Protein AF-A0AAE3M8S2-F1 (afdb_monomer_lite)

Foldseek 3Di:
DVVVVVVVVVVVVVVVVPPDPQPFDWFWKWFQWPVRDIFTFIFTQGPPPPPPPEPDPDVDDRPCVCVFAWTFTDGPPDDDTDTHGLNTTQKMWTADPNDIKIWGWDQDQDPDPPVVNRRGITIWIFDDADPNKTKTKHWDWDQDPVSRGTYIDIWIWIQDPVRDTDTDDD

Sequence (170 aa):
MKNILYTTLFVLALFTAGAFDANAKRVSGYIITIENDTLQGYLNIYNSALRMWTISFTPRMFNAEMAFVEAPFKEEKRGFYKNYTPDQLKEYGFVYKGVPYKFKSFIVKSKTFILNERKKRHFLLLVNKENGREIYKHQKHRYDDVYNQLIPYYEFYVVDKDGELVKVEY

Radius of gyration: 20.52 Å; chains: 1; bounding box: 62×37×53 Å

Organism: NCBI:txid2992112

pLDDT: mean 80.1, std 16.91, range [31.03, 97.25]

Structure (mmCIF, N/CA/C/O backbone):
data_AF-A0AAE3M8S2-F1
#
_entry.id   AF-A0AAE3M8S2-F1
#
loop_
_atom_site.group_PDB
_atom_site.id
_atom_site.type_symbol
_atom_site.label_atom_id
_atom_site.label_alt_id
_atom_site.label_comp_id
_atom_site.label_asym_id
_atom_site.label_entity_id
_atom_site.label_seq_id
_atom_site.pdbx_PDB_ins_code
_atom_site.Cartn_x
_atom_site.Cartn_y
_atom_site.Cartn_z
_atom_site.occupancy
_atom_site.B_iso_or_equiv
_atom_site.auth_seq_id
_atom_site.auth_comp_id
_atom_site.auth_asym_id
_atom_site.auth_atom_id
_atom_site.pdbx_PDB_model_num
ATOM 1 N N . MET A 1 1 ? 45.504 -16.928 31.447 1.00 60.28 1 MET A N 1
ATOM 2 C CA . MET A 1 1 ? 44.213 -17.544 31.053 1.00 60.28 1 MET A CA 1
ATOM 3 C C . MET A 1 1 ? 42.985 -16.703 31.395 1.00 60.28 1 MET A C 1
ATOM 5 O O . MET A 1 1 ? 42.172 -16.520 30.503 1.00 60.28 1 MET A O 1
ATOM 9 N N . LYS A 1 2 ? 42.840 -16.146 32.611 1.00 61.31 2 LYS A N 1
ATOM 10 C CA . LYS A 1 2 ? 41.654 -15.342 32.986 1.00 61.31 2 LYS A CA 1
ATOM 11 C C . LYS A 1 2 ? 41.378 -14.142 32.055 1.00 61.31 2 LYS A C 1
ATOM 13 O O . LYS A 1 2 ? 40.240 -13.954 31.658 1.00 61.31 2 LYS A O 1
ATOM 18 N N . ASN A 1 3 ? 42.406 -13.407 31.620 1.00 67.56 3 ASN A N 1
ATOM 19 C CA . ASN A 1 3 ? 42.225 -12.217 30.769 1.00 67.56 3 ASN A CA 1
ATOM 20 C C . ASN A 1 3 ? 41.665 -12.526 29.371 1.00 67.56 3 ASN A C 1
ATOM 22 O O . ASN A 1 3 ? 40.835 -11.773 28.883 1.00 67.56 3 ASN A O 1
ATOM 26 N N . ILE A 1 4 ? 42.049 -13.655 28.762 1.00 72.19 4 ILE A N 1
ATOM 27 C CA . ILE A 1 4 ? 41.566 -14.048 27.426 1.00 72.19 4 ILE A CA 1
ATOM 28 C C . ILE A 1 4 ? 40.066 -14.355 27.469 1.00 72.19 4 ILE A C 1
ATOM 30 O O . ILE A 1 4 ? 39.344 -13.950 26.562 1.00 72.19 4 ILE A O 1
ATOM 34 N N . LEU A 1 5 ? 39.599 -15.000 28.547 1.00 74.00 5 LEU A N 1
ATOM 35 C CA . LEU A 1 5 ? 38.191 -15.341 28.761 1.00 74.00 5 LEU A CA 1
ATOM 36 C C . LEU A 1 5 ? 37.310 -14.085 28.870 1.00 74.00 5 LEU A C 1
ATOM 38 O O . LEU A 1 5 ? 36.251 -14.030 28.252 1.00 74.00 5 LEU A O 1
ATOM 42 N N . TYR A 1 6 ? 37.764 -13.054 29.594 1.00 75.38 6 TYR A N 1
ATOM 43 C CA . TYR A 1 6 ? 37.039 -11.780 29.685 1.00 75.38 6 TYR A CA 1
ATOM 44 C C . TYR A 1 6 ? 36.983 -11.053 28.342 1.00 75.38 6 TYR A C 1
ATOM 46 O O . TYR A 1 6 ? 35.937 -10.517 27.987 1.00 75.38 6 TYR A O 1
ATOM 54 N N . THR A 1 7 ? 38.068 -11.078 27.563 1.00 72.06 7 THR A N 1
ATOM 55 C CA . THR A 1 7 ? 38.085 -10.473 26.227 1.00 72.06 7 THR A CA 1
ATOM 56 C C . THR A 1 7 ? 37.154 -11.208 25.261 1.00 72.06 7 THR A C 1
ATOM 58 O O . THR A 1 7 ? 36.421 -10.557 24.523 1.00 72.06 7 THR A O 1
ATOM 61 N N . THR A 1 8 ? 37.110 -12.546 25.290 1.00 72.00 8 THR A N 1
ATOM 62 C CA . THR A 1 8 ? 36.186 -13.314 24.429 1.00 72.00 8 THR A CA 1
ATOM 63 C C . THR A 1 8 ? 34.727 -13.087 24.817 1.00 72.00 8 THR A C 1
ATOM 65 O O . THR A 1 8 ? 33.902 -12.864 23.935 1.00 72.00 8 THR A O 1
ATOM 68 N N . LEU A 1 9 ? 34.407 -13.066 26.116 1.00 70.31 9 LEU A N 1
ATOM 69 C CA . LEU A 1 9 ? 33.062 -12.738 26.609 1.00 70.31 9 LEU A CA 1
ATOM 70 C C . LEU A 1 9 ? 32.636 -11.312 26.244 1.00 70.31 9 LEU A C 1
ATOM 72 O O . LEU A 1 9 ? 31.489 -11.099 25.862 1.00 70.31 9 LEU A O 1
ATOM 76 N N . PHE A 1 10 ? 33.554 -10.348 26.312 1.00 72.19 10 PHE A N 1
ATOM 77 C CA . PHE A 1 10 ? 33.280 -8.958 25.951 1.00 72.19 10 PHE A CA 1
ATOM 78 C C . PHE A 1 10 ? 33.018 -8.788 24.446 1.00 72.19 10 PHE A C 1
ATOM 80 O O . PHE A 1 10 ? 32.069 -8.110 24.060 1.00 72.19 10 PHE A O 1
ATOM 87 N N . VAL A 1 11 ? 33.796 -9.461 23.588 1.00 68.31 11 VAL A N 1
ATOM 88 C CA . VAL A 1 11 ? 33.567 -9.466 22.131 1.00 68.31 11 VAL A CA 1
ATOM 89 C C . VAL A 1 11 ? 32.241 -10.151 21.783 1.00 68.31 11 VAL A C 1
ATOM 91 O O . VAL A 1 11 ? 31.487 -9.629 20.965 1.00 68.31 11 VAL A O 1
ATOM 94 N N . LEU A 1 12 ? 31.901 -11.265 22.440 1.00 65.06 12 LEU A N 1
ATOM 95 C CA . LEU A 1 12 ? 30.628 -11.962 22.223 1.00 65.06 12 LEU A CA 1
ATOM 96 C C . LEU A 1 12 ? 29.422 -11.107 22.661 1.00 65.06 12 LEU A C 1
ATOM 98 O O . LEU A 1 12 ? 28.430 -11.038 21.939 1.00 65.06 12 LEU A O 1
ATOM 102 N N . ALA A 1 13 ? 29.533 -10.403 23.793 1.00 65.00 13 ALA A N 1
ATOM 103 C CA . ALA A 1 13 ? 28.496 -9.501 24.296 1.00 65.00 13 ALA A CA 1
ATOM 104 C C . ALA A 1 13 ? 28.252 -8.303 23.360 1.00 65.00 13 ALA A C 1
ATOM 106 O O . ALA A 1 13 ? 27.103 -7.913 23.148 1.00 65.00 13 ALA A O 1
ATOM 107 N N . LEU A 1 14 ? 29.309 -7.757 22.747 1.00 58.03 14 LEU A N 1
ATOM 108 C CA . LEU A 1 14 ? 29.194 -6.709 21.726 1.00 58.03 14 LEU A CA 1
ATOM 109 C C . LEU A 1 14 ? 28.539 -7.226 20.436 1.00 58.03 14 LEU A C 1
ATOM 111 O O . LEU A 1 14 ? 27.722 -6.519 19.848 1.00 58.03 14 LEU A O 1
ATOM 115 N N . PHE A 1 15 ? 28.820 -8.471 20.035 1.00 57.28 15 PHE A N 1
ATOM 116 C CA . PHE A 1 15 ? 28.153 -9.109 18.894 1.00 57.28 15 PHE A CA 1
ATOM 117 C C . PHE A 1 15 ? 26.660 -9.369 19.148 1.00 57.28 15 PHE A C 1
ATOM 119 O O . PHE A 1 15 ? 25.856 -9.217 18.231 1.00 57.28 15 PHE A O 1
ATOM 126 N N . THR A 1 16 ? 26.259 -9.700 20.381 1.00 56.69 16 THR A N 1
ATOM 127 C CA . THR A 1 16 ? 24.838 -9.878 20.731 1.00 56.69 16 THR A CA 1
ATOM 128 C C . THR A 1 16 ? 24.103 -8.562 20.983 1.00 56.69 16 THR A C 1
ATOM 130 O O . THR A 1 16 ? 22.920 -8.468 20.681 1.00 56.69 16 THR A O 1
ATOM 133 N N . ALA A 1 17 ? 24.777 -7.528 21.497 1.00 53.38 17 ALA A N 1
ATOM 134 C CA . ALA A 1 17 ? 24.168 -6.214 21.729 1.00 53.38 17 ALA A CA 1
ATOM 135 C C . ALA A 1 17 ? 23.971 -5.412 20.429 1.00 53.38 17 ALA A C 1
ATOM 137 O O . ALA A 1 17 ? 23.108 -4.542 20.365 1.00 53.38 17 ALA A O 1
ATOM 138 N N . GLY A 1 18 ? 24.741 -5.726 19.381 1.00 50.78 18 GLY A N 1
ATOM 139 C CA . GLY A 1 18 ? 24.534 -5.218 18.023 1.00 50.78 18 GLY A CA 1
ATOM 140 C C . GLY A 1 18 ? 23.456 -5.960 17.227 1.00 50.78 18 GLY A C 1
ATOM 141 O O . GLY A 1 18 ? 23.260 -5.647 16.051 1.00 50.78 18 GLY A O 1
ATOM 142 N N . ALA A 1 19 ? 22.765 -6.939 17.826 1.00 51.56 19 ALA A N 1
ATOM 143 C CA . ALA A 1 19 ? 21.675 -7.658 17.182 1.00 51.56 19 ALA A CA 1
ATOM 144 C C . ALA A 1 19 ? 20.466 -6.731 16.981 1.00 51.56 19 ALA A C 1
ATOM 146 O O . ALA A 1 19 ? 19.555 -6.668 17.794 1.00 51.56 19 ALA A O 1
ATOM 147 N N . PHE A 1 20 ? 20.487 -6.015 15.858 1.00 47.66 20 PHE A N 1
ATOM 148 C CA . PHE A 1 20 ? 19.339 -5.786 14.991 1.00 47.66 20 PHE A CA 1
ATOM 149 C C . PHE A 1 20 ? 18.017 -5.500 15.705 1.00 47.66 20 PHE A C 1
ATOM 151 O O . PHE A 1 20 ? 17.098 -6.318 15.713 1.00 47.66 20 PHE A O 1
ATOM 158 N N . ASP A 1 21 ? 17.890 -4.274 16.197 1.00 45.03 21 ASP A N 1
ATOM 159 C CA . ASP A 1 21 ? 16.598 -3.679 16.502 1.00 45.03 21 ASP A CA 1
ATOM 160 C C . ASP A 1 21 ? 15.788 -3.544 15.196 1.00 45.03 21 ASP A C 1
ATOM 162 O O . ASP A 1 21 ? 15.755 -2.502 14.533 1.00 45.03 21 ASP A O 1
ATOM 166 N N . ALA A 1 22 ? 15.116 -4.627 14.799 1.00 54.50 22 ALA A N 1
ATOM 167 C CA . ALA A 1 22 ? 14.045 -4.635 13.810 1.00 54.50 22 ALA A CA 1
ATOM 168 C C . ALA A 1 22 ? 12.812 -3.942 14.412 1.00 54.50 22 ALA A C 1
ATOM 170 O O . ALA A 1 22 ? 11.748 -4.535 14.586 1.00 54.50 22 ALA A O 1
ATOM 171 N N . ASN A 1 23 ? 12.970 -2.673 14.783 1.00 59.84 23 ASN A N 1
ATOM 172 C CA . ASN A 1 23 ? 11.944 -1.913 15.467 1.00 59.84 23 ASN A CA 1
ATOM 173 C C . ASN A 1 23 ? 10.847 -1.543 14.466 1.00 59.84 23 ASN A C 1
ATOM 175 O O . ASN A 1 23 ? 10.962 -0.598 13.679 1.00 59.84 23 ASN A O 1
ATOM 179 N N . ALA A 1 24 ? 9.767 -2.323 14.490 1.00 67.81 24 ALA A N 1
ATOM 180 C CA . ALA A 1 24 ? 8.508 -1.940 13.879 1.00 67.81 24 ALA A CA 1
ATOM 181 C C . ALA A 1 24 ? 7.971 -0.702 14.611 1.00 67.81 24 ALA A C 1
ATOM 183 O O . ALA A 1 24 ? 7.683 -0.740 15.808 1.00 67.81 24 ALA A O 1
ATOM 184 N N . LYS A 1 25 ? 7.840 0.416 13.899 1.00 80.06 25 LYS A N 1
ATOM 185 C CA . LYS A 1 25 ? 7.256 1.640 14.436 1.00 80.06 25 LYS A CA 1
ATOM 186 C C . LYS A 1 25 ? 5.742 1.585 14.283 1.00 80.06 25 LYS A C 1
ATOM 188 O O . LYS A 1 25 ? 5.238 1.454 13.171 1.00 80.06 25 LYS A O 1
ATOM 193 N N . ARG A 1 26 ? 5.020 1.748 15.391 1.00 85.75 26 ARG A N 1
ATOM 194 C CA . ARG A 1 26 ? 3.564 1.926 15.367 1.00 85.75 26 ARG A CA 1
ATOM 195 C C . ARG A 1 26 ? 3.225 3.328 14.881 1.00 85.75 26 ARG A C 1
ATOM 197 O O . ARG A 1 26 ? 3.775 4.306 15.390 1.00 85.75 26 ARG A O 1
ATOM 204 N N . VAL A 1 27 ? 2.319 3.422 13.918 1.00 89.25 27 VAL A N 1
ATOM 205 C CA . VAL A 1 27 ? 1.756 4.690 13.445 1.00 89.25 27 VAL A CA 1
ATOM 206 C C . VAL A 1 27 ? 0.243 4.632 13.485 1.00 89.25 27 VAL A C 1
ATOM 208 O O . VAL A 1 27 ? -0.340 3.605 13.147 1.00 89.25 27 VAL A O 1
ATOM 211 N N . SER A 1 28 ? -0.392 5.726 13.894 1.00 93.44 28 SER A 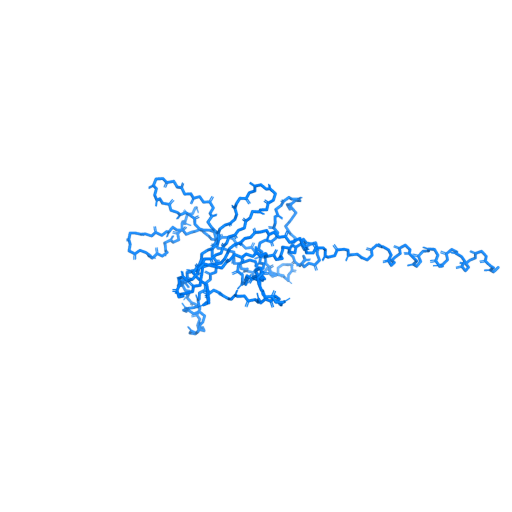N 1
ATOM 212 C CA . SER A 1 28 ? -1.843 5.850 13.791 1.00 93.44 28 SER A CA 1
ATOM 213 C C . SER A 1 28 ? -2.259 5.871 12.324 1.00 93.44 28 SER A C 1
ATOM 215 O O . SER A 1 28 ? -1.602 6.497 11.483 1.00 93.44 28 SER A O 1
ATOM 217 N N . GLY A 1 29 ? -3.357 5.192 12.026 1.00 94.50 29 GLY A N 1
ATOM 218 C CA . GLY A 1 29 ? -3.898 5.119 10.685 1.00 94.50 29 GLY A CA 1
ATOM 219 C C . GLY A 1 29 ? -5.327 4.609 10.662 1.00 94.50 29 GLY A C 1
ATOM 220 O O . GLY A 1 29 ? -5.945 4.358 11.696 1.00 94.50 29 GLY A O 1
ATOM 221 N N . TYR A 1 30 ? -5.830 4.441 9.449 1.00 96.44 30 TYR A N 1
ATOM 222 C CA . TYR A 1 30 ? -7.177 3.972 9.178 1.00 96.44 30 TYR A CA 1
ATOM 223 C C . TYR A 1 30 ? -7.164 2.940 8.055 1.00 96.44 30 TYR A C 1
ATOM 225 O O . TYR A 1 30 ? -6.275 2.950 7.199 1.00 96.44 30 TYR A O 1
ATOM 233 N N . ILE A 1 31 ? -8.187 2.092 8.035 1.00 96.06 31 ILE A N 1
ATOM 234 C CA . ILE A 1 31 ? -8.538 1.253 6.886 1.00 96.06 31 ILE A CA 1
ATOM 235 C C . ILE A 1 31 ? -10.001 1.497 6.516 1.00 96.06 31 ILE A C 1
ATOM 237 O O . ILE A 1 31 ? -10.836 1.717 7.392 1.00 96.06 31 ILE A O 1
ATOM 241 N N . ILE A 1 32 ? -10.302 1.451 5.223 1.00 97.25 32 ILE A N 1
ATOM 242 C CA . ILE A 1 32 ? -11.658 1.429 4.675 1.00 97.25 32 ILE A CA 1
ATOM 243 C C . ILE A 1 32 ? -11.868 0.040 4.077 1.00 97.25 32 ILE A C 1
ATOM 245 O O . ILE A 1 32 ? -11.179 -0.340 3.124 1.00 97.25 32 ILE A O 1
ATOM 249 N N . THR A 1 33 ? -12.792 -0.735 4.642 1.00 95.69 33 THR A N 1
ATOM 250 C CA . THR A 1 33 ? -13.097 -2.098 4.183 1.00 95.69 33 THR A CA 1
ATOM 251 C C . THR A 1 33 ? -13.821 -2.073 2.838 1.00 95.69 33 THR A C 1
ATOM 253 O O . THR A 1 33 ? -14.334 -1.041 2.393 1.00 95.69 33 THR A O 1
ATOM 256 N N . ILE A 1 34 ? -13.896 -3.222 2.163 1.00 93.44 34 ILE A N 1
ATOM 257 C CA . ILE A 1 34 ? -14.705 -3.347 0.942 1.00 93.44 34 ILE A CA 1
ATOM 258 C C . ILE A 1 34 ? -16.196 -3.049 1.192 1.00 93.44 34 ILE A C 1
ATOM 260 O O . ILE A 1 34 ? -16.873 -2.528 0.303 1.00 93.44 34 ILE A O 1
ATOM 264 N N . GLU A 1 35 ? -16.666 -3.262 2.422 1.00 93.81 35 GLU A N 1
ATOM 265 C CA . GLU A 1 35 ? -18.030 -2.995 2.899 1.00 93.81 35 GLU A CA 1
ATOM 266 C C . GLU A 1 35 ? -18.287 -1.500 3.200 1.00 93.81 35 GLU A C 1
ATOM 268 O O . GLU A 1 35 ? -19.427 -1.106 3.411 1.00 93.81 35 GLU A O 1
ATOM 273 N N . ASN A 1 36 ? -17.266 -0.637 3.059 1.00 91.75 36 ASN A N 1
ATOM 274 C CA . ASN A 1 36 ? -17.252 0.799 3.405 1.00 91.75 36 ASN A CA 1
ATOM 275 C C . ASN A 1 36 ? -17.171 1.119 4.904 1.00 91.75 36 ASN A C 1
ATOM 277 O O . ASN A 1 36 ? -17.354 2.277 5.283 1.00 91.75 36 ASN A O 1
ATOM 281 N N . ASP A 1 37 ? -16.827 0.156 5.753 1.00 93.19 37 ASP A N 1
ATOM 282 C CA . ASP A 1 37 ? -16.542 0.464 7.151 1.00 93.19 37 ASP A CA 1
ATOM 283 C C . ASP A 1 37 ? -15.193 1.157 7.269 1.00 93.19 37 ASP A C 1
ATOM 285 O O . ASP A 1 37 ? -14.207 0.746 6.655 1.00 93.19 37 ASP A O 1
ATOM 289 N N . THR A 1 38 ? -15.138 2.195 8.097 1.00 95.12 38 THR A N 1
ATOM 290 C CA . THR A 1 38 ? -13.881 2.854 8.447 1.00 95.12 38 THR A CA 1
ATOM 291 C C . THR A 1 38 ? -13.446 2.384 9.824 1.00 95.12 38 THR A C 1
ATOM 293 O O . THR A 1 38 ? -14.143 2.608 10.812 1.00 95.12 38 THR A O 1
ATOM 296 N N . LEU A 1 39 ? -12.278 1.752 9.899 1.00 94.44 39 LEU A N 1
ATOM 297 C CA . LEU A 1 39 ? -11.698 1.275 11.149 1.00 94.44 39 LEU A CA 1
ATOM 298 C C . LEU A 1 39 ? -10.485 2.137 11.501 1.00 94.44 39 LEU A C 1
ATOM 300 O O . LEU A 1 39 ? -9.618 2.372 10.659 1.00 94.44 39 LEU A O 1
ATOM 304 N N . GLN A 1 40 ? -10.432 2.598 12.750 1.00 96.44 40 GLN A N 1
ATOM 305 C CA . GLN A 1 40 ? -9.323 3.377 13.305 1.00 96.44 40 GLN A CA 1
ATOM 306 C C . GLN A 1 40 ? -8.407 2.477 14.133 1.00 96.44 40 GLN A C 1
ATOM 308 O O . GLN A 1 40 ? -8.848 1.494 14.745 1.00 96.44 40 GLN A O 1
ATOM 313 N N . GLY A 1 41 ? -7.116 2.793 14.131 1.00 93.62 41 GLY A N 1
ATOM 314 C CA . GLY A 1 41 ? -6.133 1.981 14.824 1.00 93.62 41 GLY A CA 1
ATOM 315 C C . GLY A 1 41 ? -4.706 2.312 14.435 1.00 93.62 41 GLY A C 1
ATOM 316 O O . GLY A 1 41 ? -4.350 3.463 14.174 1.00 93.62 41 GLY A O 1
ATOM 317 N N . TYR A 1 42 ? -3.874 1.277 14.422 1.00 90.25 42 TYR A N 1
ATOM 318 C CA . TYR A 1 42 ? -2.439 1.420 14.246 1.00 90.25 42 TYR A CA 1
ATOM 319 C C . TYR A 1 42 ? -1.893 0.430 13.229 1.00 90.25 42 TYR A C 1
ATOM 321 O O . TYR A 1 42 ? -2.311 -0.728 13.179 1.00 90.25 42 TYR A O 1
ATOM 329 N N . LEU A 1 43 ? -0.898 0.880 12.470 1.00 89.00 43 LEU A N 1
ATOM 330 C CA . LEU A 1 43 ? -0.115 0.049 11.568 1.00 89.00 43 LEU A CA 1
ATOM 331 C C . LEU A 1 43 ? 1.301 -0.106 12.094 1.00 89.00 43 LEU A C 1
ATOM 333 O O . LEU A 1 43 ? 1.875 0.824 12.666 1.00 89.00 43 LEU A O 1
ATOM 337 N N . ASN A 1 44 ? 1.877 -1.277 11.848 1.00 79.06 44 ASN A N 1
ATOM 338 C CA . ASN A 1 44 ? 3.297 -1.499 12.062 1.00 79.06 44 ASN A CA 1
ATOM 339 C C . ASN A 1 44 ? 4.062 -1.171 10.783 1.00 79.06 44 ASN A C 1
ATOM 341 O O . ASN A 1 44 ? 3.937 -1.851 9.769 1.00 79.06 44 ASN A O 1
ATOM 345 N N . ILE A 1 45 ? 4.893 -0.140 10.860 1.00 76.19 45 ILE A N 1
ATOM 346 C CA . ILE A 1 45 ? 5.870 0.194 9.835 1.00 76.19 45 ILE A CA 1
ATOM 347 C C . ILE A 1 45 ? 7.193 -0.444 10.217 1.00 76.19 45 ILE A C 1
ATOM 349 O O . ILE A 1 45 ? 7.846 -0.033 11.175 1.00 76.19 45 ILE A O 1
ATOM 353 N N . TYR A 1 46 ? 7.611 -1.440 9.450 1.00 69.25 46 TYR A N 1
ATOM 354 C CA . TYR A 1 46 ? 8.924 -2.037 9.626 1.00 69.25 46 TYR A CA 1
ATOM 355 C C . TYR A 1 46 ? 9.987 -1.088 9.081 1.00 69.25 46 TYR A C 1
ATOM 357 O O . TYR A 1 46 ? 9.990 -0.742 7.900 1.00 69.25 46 TYR A O 1
ATOM 365 N N . ASN A 1 47 ? 10.914 -0.674 9.943 1.00 58.72 47 ASN A N 1
ATOM 366 C CA . ASN A 1 47 ? 12.129 -0.001 9.512 1.00 58.72 47 ASN A CA 1
ATOM 367 C C . ASN A 1 47 ? 13.088 -1.072 8.976 1.00 58.72 47 ASN A C 1
ATOM 369 O O . ASN A 1 47 ? 14.002 -1.514 9.668 1.00 58.72 47 ASN A O 1
ATOM 373 N N . SER A 1 48 ? 12.794 -1.625 7.798 1.00 52.22 48 SER A N 1
ATOM 374 C CA . SER A 1 48 ? 13.521 -2.792 7.311 1.00 52.22 48 SER A CA 1
ATOM 375 C C . SER A 1 48 ? 14.864 -2.376 6.707 1.00 52.22 48 SER A C 1
ATOM 377 O O . SER A 1 48 ? 15.024 -2.334 5.491 1.00 52.22 48 SER A O 1
ATOM 379 N N . ALA A 1 49 ? 15.866 -2.154 7.554 1.00 43.84 49 ALA A N 1
ATOM 380 C CA . ALA A 1 49 ? 17.240 -2.390 7.123 1.00 43.84 49 ALA A CA 1
ATOM 381 C C . ALA A 1 49 ? 17.487 -3.901 6.864 1.00 43.84 49 ALA A C 1
ATO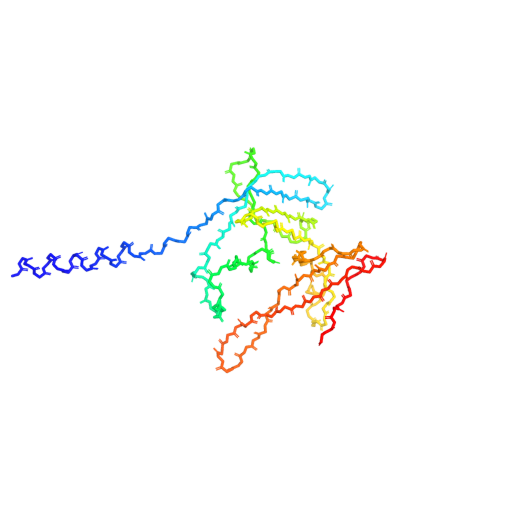M 383 O O . ALA A 1 49 ? 18.400 -4.276 6.141 1.00 43.84 49 ALA A O 1
ATOM 384 N N . LEU A 1 50 ? 16.633 -4.775 7.419 1.00 39.09 50 LEU A N 1
ATOM 385 C CA . LEU A 1 50 ? 16.827 -6.233 7.493 1.00 39.09 50 LEU A CA 1
ATOM 386 C C . LEU A 1 50 ? 16.091 -7.071 6.438 1.00 39.09 50 LEU A C 1
ATOM 388 O O . LEU A 1 50 ? 16.228 -8.289 6.428 1.00 39.09 50 LEU A O 1
ATOM 392 N N . ARG A 1 51 ? 15.326 -6.445 5.535 1.00 41.09 51 ARG A N 1
ATOM 393 C CA . ARG A 1 51 ? 14.770 -7.109 4.336 1.00 41.09 51 ARG A CA 1
ATOM 394 C C . ARG A 1 51 ? 15.394 -6.589 3.035 1.00 41.09 51 ARG A C 1
ATOM 396 O O . ARG A 1 51 ? 14.839 -6.790 1.963 1.00 41.09 51 ARG A O 1
ATOM 403 N N . MET A 1 52 ? 16.553 -5.931 3.118 1.00 39.09 52 MET A N 1
ATOM 404 C CA . MET A 1 52 ? 17.294 -5.471 1.943 1.00 39.09 52 MET A CA 1
ATOM 405 C C . MET A 1 52 ? 18.010 -6.645 1.263 1.00 39.09 52 MET A C 1
ATOM 407 O O . MET A 1 52 ? 19.185 -6.890 1.498 1.00 39.09 52 MET A O 1
ATOM 411 N N . TRP A 1 53 ? 17.291 -7.336 0.382 1.00 37.53 53 TRP A N 1
ATOM 412 C CA . TRP A 1 53 ? 17.879 -7.907 -0.840 1.00 37.53 53 TRP A CA 1
ATOM 413 C C . TRP A 1 53 ? 17.710 -6.951 -2.034 1.00 37.53 53 TRP A C 1
ATOM 415 O O . TRP A 1 53 ? 17.881 -7.326 -3.187 1.00 37.53 53 TRP A O 1
ATOM 425 N N . THR A 1 54 ? 17.357 -5.695 -1.759 1.00 39.34 54 THR A N 1
ATOM 426 C CA . THR A 1 54 ? 17.133 -4.645 -2.748 1.00 39.34 54 THR A CA 1
ATOM 427 C C . THR A 1 54 ? 17.924 -3.412 -2.329 1.00 39.34 54 THR A C 1
ATOM 429 O O . THR A 1 54 ? 17.544 -2.648 -1.443 1.00 39.34 54 THR A O 1
ATOM 432 N N . ILE A 1 55 ? 19.101 -3.257 -2.935 1.00 32.03 55 ILE A N 1
ATOM 433 C CA . ILE A 1 55 ? 20.017 -2.135 -2.722 1.00 32.03 55 ILE A CA 1
ATOM 434 C C . ILE A 1 55 ? 19.377 -0.880 -3.331 1.00 32.03 55 ILE A C 1
ATOM 436 O O . ILE A 1 55 ? 19.611 -0.539 -4.484 1.00 32.03 55 ILE A O 1
ATOM 440 N N . SER A 1 56 ? 18.545 -0.185 -2.560 1.00 35.22 56 SER A N 1
ATOM 441 C CA . SER A 1 56 ? 18.160 1.195 -2.854 1.00 35.22 56 SER A CA 1
ATOM 442 C C . SER A 1 56 ? 18.630 2.072 -1.703 1.00 35.22 56 SER A C 1
ATOM 444 O O . SER A 1 56 ? 17.952 2.230 -0.687 1.00 35.22 56 SER A O 1
ATOM 446 N N . PHE A 1 57 ? 19.832 2.632 -1.858 1.00 31.03 57 PHE A N 1
ATOM 447 C CA . PHE A 1 57 ? 20.429 3.612 -0.950 1.00 31.03 57 PHE A CA 1
ATOM 448 C C . PHE A 1 57 ? 19.652 4.940 -1.010 1.00 31.03 57 PHE A C 1
ATOM 450 O O . PHE A 1 57 ? 20.077 5.921 -1.611 1.00 31.03 57 PHE A O 1
ATOM 457 N N . THR A 1 58 ? 18.494 4.994 -0.354 1.00 39.41 58 THR A N 1
ATOM 458 C CA . THR A 1 58 ? 17.803 6.252 -0.040 1.00 39.41 58 THR A CA 1
ATOM 459 C C . THR A 1 58 ? 17.554 6.318 1.468 1.00 39.41 58 THR A C 1
ATOM 461 O O . THR A 1 58 ? 16.528 5.824 1.937 1.00 39.41 58 THR A O 1
ATOM 464 N N . PRO A 1 59 ? 18.459 6.931 2.259 1.00 34.84 59 PRO A N 1
ATOM 465 C CA . PRO A 1 59 ? 18.488 6.835 3.727 1.00 34.84 59 PRO A CA 1
ATOM 466 C C . PRO A 1 59 ? 17.336 7.543 4.478 1.00 34.84 59 PRO A C 1
ATOM 468 O O . PRO A 1 59 ? 17.443 7.820 5.672 1.00 34.84 59 PRO A O 1
ATOM 471 N N . ARG A 1 60 ? 16.212 7.865 3.822 1.00 42.38 60 ARG A N 1
ATOM 472 C CA . ARG A 1 60 ? 15.073 8.562 4.452 1.00 42.38 60 ARG A CA 1
ATOM 473 C C . ARG A 1 60 ? 13.686 8.083 4.031 1.00 42.38 60 ARG A C 1
ATOM 475 O O . ARG A 1 60 ? 12.715 8.523 4.647 1.00 42.38 60 ARG A O 1
ATOM 482 N N . MET A 1 61 ? 13.569 7.195 3.046 1.00 45.25 61 MET A N 1
ATOM 483 C CA . MET A 1 61 ? 12.262 6.735 2.581 1.00 45.25 61 MET A CA 1
ATOM 484 C C . MET A 1 61 ? 11.813 5.508 3.374 1.00 45.25 61 MET A C 1
ATOM 486 O O . MET A 1 61 ? 12.578 4.579 3.611 1.00 45.25 61 MET A O 1
ATOM 490 N N . PHE A 1 62 ? 10.565 5.546 3.830 1.00 56.53 62 PHE A N 1
ATOM 491 C CA . PHE A 1 62 ? 9.848 4.381 4.337 1.00 56.53 62 PHE A CA 1
ATOM 492 C C . PHE A 1 62 ? 9.943 3.248 3.302 1.00 56.53 62 PHE A C 1
ATOM 494 O O . PHE A 1 62 ? 9.610 3.482 2.139 1.00 56.53 62 PHE A O 1
ATOM 501 N N . ASN A 1 63 ? 10.400 2.051 3.703 1.00 61.16 63 ASN A N 1
ATOM 502 C CA . ASN A 1 63 ? 10.302 0.881 2.832 1.00 61.16 63 ASN A CA 1
ATOM 503 C C . ASN A 1 63 ? 8.825 0.478 2.738 1.00 61.16 63 ASN A C 1
ATOM 505 O O . ASN A 1 63 ? 8.305 -0.279 3.557 1.00 61.16 63 ASN A O 1
ATOM 509 N N . ALA A 1 64 ? 8.151 1.058 1.750 1.00 64.44 64 ALA A N 1
ATOM 510 C CA . ALA A 1 64 ? 6.734 0.879 1.497 1.00 64.44 64 ALA A CA 1
ATOM 511 C C . ALA A 1 64 ? 6.396 -0.474 0.863 1.00 64.44 64 ALA A C 1
ATOM 513 O O . ALA A 1 64 ? 5.223 -0.730 0.629 1.00 64.44 64 ALA A O 1
ATOM 514 N N . GLU A 1 65 ? 7.376 -1.341 0.601 1.00 67.31 65 GLU A N 1
ATOM 515 C CA . GLU A 1 65 ? 7.161 -2.615 -0.088 1.00 67.31 65 GLU A CA 1
ATOM 516 C C . GLU A 1 65 ? 6.062 -3.458 0.566 1.00 67.31 65 GLU A C 1
ATOM 518 O O . GLU A 1 65 ? 5.125 -3.872 -0.112 1.00 67.31 65 GLU A O 1
ATOM 523 N N . MET A 1 66 ? 6.111 -3.621 1.894 1.00 68.81 66 MET A N 1
ATOM 524 C CA . MET A 1 66 ? 5.064 -4.343 2.628 1.00 68.81 66 MET A CA 1
ATOM 525 C C . MET A 1 66 ? 3.695 -3.686 2.444 1.00 68.81 66 MET A C 1
ATOM 527 O O . MET A 1 66 ? 2.711 -4.387 2.250 1.00 68.81 66 MET A O 1
ATOM 531 N N . ALA A 1 67 ? 3.643 -2.353 2.419 1.00 79.25 67 ALA A N 1
ATOM 532 C CA . ALA A 1 67 ? 2.409 -1.602 2.229 1.00 79.25 67 ALA A CA 1
ATOM 533 C C . ALA A 1 67 ? 1.789 -1.872 0.833 1.00 79.25 67 ALA A C 1
ATOM 535 O O . ALA A 1 67 ? 0.573 -1.990 0.685 1.00 79.25 67 ALA A O 1
ATOM 536 N N . PHE A 1 68 ? 2.587 -2.090 -0.213 1.00 83.62 68 PHE A N 1
ATOM 537 C CA . PHE A 1 68 ? 2.033 -2.450 -1.528 1.00 83.62 68 PHE A CA 1
ATOM 538 C C . PHE A 1 68 ? 1.364 -3.839 -1.565 1.00 83.62 68 PHE A C 1
ATOM 540 O O .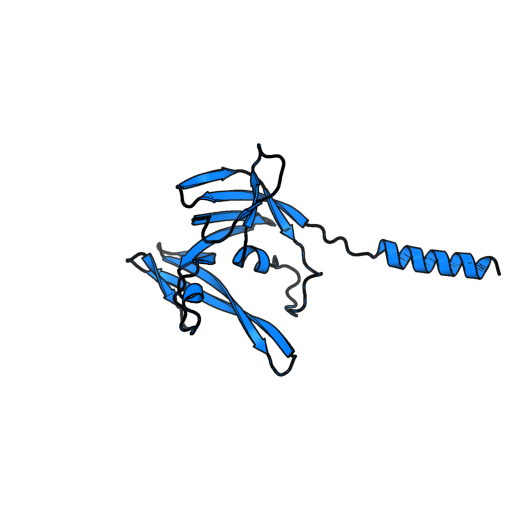 PHE A 1 68 ? 0.554 -4.097 -2.458 1.00 83.62 68 PHE A O 1
ATOM 547 N N . VAL A 1 69 ? 1.672 -4.719 -0.606 1.00 83.44 69 VAL A N 1
ATOM 548 C CA . VAL A 1 69 ? 1.215 -6.119 -0.592 1.00 83.44 69 VAL A CA 1
ATOM 549 C C . VAL A 1 69 ? 0.112 -6.351 0.435 1.00 83.44 69 VAL A C 1
ATOM 551 O O . VAL A 1 69 ? -0.914 -6.946 0.110 1.00 83.44 69 VAL A O 1
ATOM 554 N N . GLU A 1 70 ? 0.303 -5.887 1.667 1.00 87.56 70 GLU A N 1
ATOM 555 C CA . GLU A 1 70 ? -0.627 -6.087 2.774 1.00 87.56 70 GLU A CA 1
ATOM 556 C C . GLU A 1 70 ? -0.576 -4.926 3.777 1.00 87.56 70 GLU A C 1
ATOM 558 O O . GLU A 1 70 ? 0.440 -4.256 3.958 1.00 87.56 70 GLU A O 1
ATOM 563 N N . ALA A 1 71 ? -1.688 -4.696 4.469 1.00 88.31 71 ALA A N 1
ATOM 564 C CA . ALA A 1 71 ? -1.798 -3.710 5.533 1.00 88.31 71 ALA A CA 1
ATOM 565 C C . ALA A 1 71 ? -1.863 -4.423 6.897 1.00 88.31 71 ALA A C 1
ATOM 567 O O . ALA A 1 71 ? -2.940 -4.883 7.291 1.00 88.31 71 ALA A O 1
ATOM 568 N N . PRO A 1 72 ? -0.742 -4.543 7.637 1.00 88.56 72 PRO A N 1
ATOM 569 C CA . PRO A 1 72 ? -0.760 -5.033 9.010 1.00 88.56 72 PRO A CA 1
ATOM 570 C C . PRO A 1 72 ? -1.403 -3.974 9.911 1.00 88.56 72 PRO A C 1
ATOM 572 O O . PRO A 1 72 ? -0.813 -2.922 10.167 1.00 88.56 72 PRO A O 1
ATOM 575 N N . PHE A 1 73 ? -2.611 -4.249 10.397 1.00 91.56 73 PHE A N 1
ATOM 576 C CA . PHE A 1 73 ? -3.442 -3.289 11.119 1.00 91.56 73 PHE A CA 1
ATOM 577 C C . PHE A 1 73 ? -3.955 -3.872 12.437 1.00 91.56 73 PHE A C 1
ATOM 579 O O . PHE A 1 73 ? -4.373 -5.030 12.514 1.00 91.56 73 PHE A O 1
ATOM 586 N N . LYS A 1 74 ? -3.943 -3.049 13.485 1.00 92.31 74 LYS A N 1
ATOM 587 C CA . LYS A 1 74 ? -4.569 -3.339 14.775 1.00 92.31 74 LYS A CA 1
ATOM 588 C C . LYS A 1 74 ? -5.612 -2.275 15.076 1.00 92.31 74 LYS A C 1
ATOM 590 O O . LYS A 1 74 ? -5.267 -1.119 15.302 1.00 92.31 74 LYS A O 1
ATOM 595 N N . GLU A 1 75 ? -6.869 -2.695 15.107 1.00 92.56 75 GLU A N 1
ATOM 596 C CA . GLU A 1 75 ? -7.996 -1.866 15.538 1.00 92.56 75 GLU A CA 1
ATOM 597 C C . GLU A 1 75 ? -7.867 -1.518 17.026 1.00 92.56 75 GLU A C 1
ATOM 599 O O . GLU A 1 75 ? -7.456 -2.365 17.822 1.00 92.56 75 GLU A O 1
ATOM 604 N N . GLU A 1 76 ? -8.265 -0.306 17.423 1.00 87.38 76 GLU A N 1
ATOM 605 C CA . GLU A 1 76 ? -8.107 0.180 18.808 1.00 87.38 76 GLU A CA 1
ATOM 606 C C . GLU A 1 76 ? -8.721 -0.752 19.864 1.00 87.38 76 GLU A C 1
ATOM 608 O O . GLU A 1 76 ? -8.171 -0.917 20.951 1.00 87.38 76 GLU A O 1
ATOM 613 N N . LYS A 1 77 ? -9.848 -1.396 19.538 1.00 84.69 77 LYS A N 1
ATOM 614 C CA . LYS A 1 77 ? -10.623 -2.237 20.465 1.00 84.69 77 LYS A CA 1
ATOM 615 C C . LYS A 1 77 ? -10.306 -3.734 20.371 1.00 84.69 77 LYS A C 1
ATOM 617 O O . LYS A 1 77 ? -10.912 -4.521 21.096 1.00 84.69 77 LYS A O 1
ATOM 622 N N . ARG A 1 78 ? -9.395 -4.162 19.486 1.00 84.56 78 ARG A N 1
ATOM 623 C CA . ARG A 1 78 ? -9.054 -5.586 19.296 1.00 84.56 78 ARG A CA 1
ATOM 624 C C . ARG A 1 78 ? -7.691 -5.926 19.897 1.00 84.56 78 ARG A C 1
ATOM 626 O O . ARG A 1 78 ? -6.756 -5.134 19.869 1.00 84.56 78 ARG A O 1
ATOM 633 N N . GLY A 1 79 ? -7.562 -7.144 20.429 1.00 82.75 79 GLY A N 1
ATOM 634 C CA . GLY A 1 79 ? -6.328 -7.604 21.080 1.00 82.75 79 GLY A CA 1
ATOM 635 C C . GLY A 1 79 ? -5.165 -7.865 20.114 1.00 82.75 79 GLY A C 1
ATOM 636 O O . GLY A 1 79 ? -4.006 -7.608 20.456 1.00 82.75 79 GLY A O 1
ATOM 637 N N . PHE A 1 80 ? -5.466 -8.304 18.890 1.00 86.25 80 PHE A N 1
ATOM 638 C CA . PHE A 1 80 ? -4.489 -8.869 17.956 1.00 86.25 80 PHE A CA 1
ATOM 639 C C . PHE A 1 80 ? -4.335 -8.034 16.681 1.00 86.25 80 PHE A C 1
ATOM 641 O O . PHE A 1 80 ? -5.260 -7.340 16.262 1.00 86.25 80 PHE A O 1
ATOM 648 N N . TYR A 1 81 ? -3.150 -8.114 16.071 1.00 87.25 81 TYR A N 1
ATOM 649 C CA . TYR A 1 81 ? -2.909 -7.591 14.725 1.00 87.25 81 TYR A CA 1
ATOM 650 C C . TYR A 1 81 ? -3.531 -8.519 13.683 1.00 87.25 81 TYR A C 1
ATOM 652 O O . TYR A 1 81 ? -3.551 -9.737 13.863 1.00 87.25 81 TYR A O 1
ATOM 660 N N . LYS A 1 82 ? -3.984 -7.936 12.575 1.00 89.69 82 LYS A N 1
ATOM 661 C CA . LYS A 1 82 ? -4.442 -8.662 11.394 1.00 89.69 82 LYS A CA 1
ATOM 662 C C . LYS A 1 82 ? -3.787 -8.074 10.149 1.00 89.69 82 LYS A C 1
ATOM 664 O O . LYS A 1 82 ? -3.685 -6.857 10.021 1.00 89.69 82 LYS A O 1
ATOM 669 N N . ASN A 1 83 ? -3.383 -8.941 9.228 1.00 89.31 83 ASN A N 1
ATOM 670 C CA . ASN A 1 83 ? -2.955 -8.522 7.900 1.00 89.31 83 ASN A CA 1
ATOM 671 C C . ASN A 1 83 ? -4.171 -8.443 6.984 1.00 89.31 83 ASN A C 1
ATOM 673 O O . ASN A 1 83 ? -4.970 -9.380 6.912 1.00 89.31 83 ASN A O 1
ATOM 677 N N . TYR A 1 84 ? -4.308 -7.311 6.307 1.00 91.62 84 TYR A N 1
ATOM 678 C CA . TYR A 1 84 ? -5.372 -7.068 5.350 1.00 91.62 84 TYR A CA 1
ATOM 679 C C . TYR A 1 84 ? -4.809 -7.007 3.932 1.00 91.62 84 TYR A C 1
ATOM 681 O O . TYR A 1 84 ? -3.847 -6.293 3.658 1.00 91.62 84 TYR A O 1
ATOM 689 N N . THR A 1 85 ? -5.427 -7.748 3.023 1.00 93.12 85 THR A N 1
ATOM 690 C CA . THR A 1 85 ? -5.045 -7.815 1.607 1.00 93.12 85 THR A CA 1
ATOM 691 C C . THR A 1 85 ? -5.813 -6.784 0.766 1.00 93.12 85 THR A C 1
ATOM 693 O O . THR A 1 85 ? -6.849 -6.274 1.212 1.00 93.12 85 THR A O 1
ATOM 696 N N . PRO A 1 86 ? -5.366 -6.491 -0.470 1.00 93.81 86 PRO A N 1
ATOM 697 C CA . PRO A 1 86 ? -6.082 -5.609 -1.392 1.00 93.81 86 PRO A CA 1
ATOM 698 C C . PRO A 1 86 ? -7.524 -6.031 -1.692 1.00 93.81 86 PRO A C 1
ATOM 700 O O . PRO A 1 86 ? -8.345 -5.180 -2.025 1.00 93.81 86 PRO A O 1
ATOM 703 N N . ASP A 1 87 ? -7.858 -7.316 -1.567 1.00 94.50 87 ASP A N 1
ATOM 704 C CA . ASP A 1 87 ? -9.223 -7.810 -1.777 1.00 94.50 87 ASP A CA 1
ATOM 705 C C . ASP A 1 87 ? -10.158 -7.504 -0.598 1.00 94.50 87 ASP A C 1
ATOM 707 O O . ASP A 1 87 ? -11.378 -7.509 -0.748 1.00 94.50 87 ASP A O 1
ATOM 711 N N . GLN A 1 88 ? -9.597 -7.196 0.573 1.00 95.50 88 GLN A N 1
ATOM 712 C CA . GLN A 1 88 ? -10.353 -6.929 1.798 1.00 95.50 88 GLN A CA 1
ATOM 713 C C . GLN A 1 88 ? -10.561 -5.431 2.050 1.00 95.50 88 GLN A C 1
ATOM 715 O O . GLN A 1 88 ? -11.512 -5.051 2.736 1.00 95.50 88 GLN A O 1
ATOM 720 N N . LEU A 1 89 ? -9.683 -4.578 1.512 1.00 96.25 89 LEU A N 1
ATOM 721 C CA . LEU A 1 89 ? -9.704 -3.134 1.744 1.00 96.25 89 LEU A CA 1
ATOM 722 C C . LEU A 1 89 ? -9.919 -2.357 0.451 1.00 96.25 89 LEU A C 1
ATOM 724 O O . LEU A 1 89 ? -9.303 -2.640 -0.572 1.00 96.25 89 LEU A O 1
ATOM 728 N N . LYS A 1 90 ? -10.721 -1.297 0.531 1.00 96.00 90 LYS A N 1
ATOM 729 C CA . LYS A 1 90 ? -10.745 -0.233 -0.478 1.00 96.00 90 LYS A CA 1
ATOM 730 C C . LYS A 1 90 ? -9.520 0.649 -0.358 1.00 96.00 90 LYS A C 1
ATOM 732 O O . LYS A 1 90 ? -8.932 1.029 -1.366 1.00 96.00 90 LYS A O 1
ATOM 737 N N . GLU A 1 91 ? -9.153 0.984 0.868 1.00 96.44 91 GLU A N 1
ATOM 738 C CA . GLU A 1 91 ? -8.176 2.024 1.144 1.00 96.44 91 GLU A CA 1
ATOM 739 C C . GLU A 1 91 ? -7.567 1.823 2.524 1.00 96.44 91 GLU A C 1
ATOM 741 O O . GLU A 1 91 ? -8.203 1.272 3.421 1.00 96.44 91 GLU A O 1
ATOM 746 N N . TYR A 1 92 ? -6.346 2.300 2.709 1.00 95.69 92 TYR A N 1
ATOM 747 C CA . TYR A 1 92 ? -5.806 2.545 4.033 1.00 95.69 92 TYR A CA 1
ATOM 748 C C . TYR A 1 92 ? -4.818 3.705 4.005 1.00 95.69 92 TYR A C 1
ATOM 750 O O . TYR A 1 92 ? -4.228 4.029 2.971 1.00 95.69 92 TYR A O 1
ATOM 758 N N . GLY A 1 93 ? -4.623 4.339 5.153 1.00 94.25 93 GLY A N 1
ATOM 759 C CA . GLY A 1 93 ? -3.705 5.459 5.261 1.00 94.25 93 GLY A CA 1
ATOM 760 C C . GLY A 1 93 ? -3.159 5.644 6.662 1.00 94.25 93 GLY A C 1
ATOM 761 O O . GLY A 1 93 ? -3.714 5.157 7.643 1.00 94.25 93 GLY A O 1
ATOM 762 N N . PHE A 1 94 ? -2.030 6.335 6.744 1.00 93.06 94 PHE A N 1
ATOM 763 C CA . PHE A 1 94 ? -1.322 6.606 7.991 1.00 93.06 94 PHE A CA 1
ATOM 764 C C . PHE A 1 94 ? -0.406 7.816 7.831 1.00 93.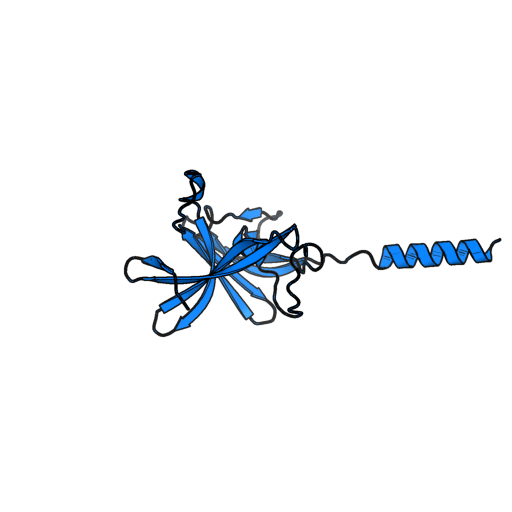06 94 PHE A C 1
ATOM 766 O O . PHE A 1 94 ? -0.082 8.227 6.717 1.00 93.06 94 PHE A O 1
ATOM 773 N N . VAL A 1 95 ? 0.057 8.371 8.951 1.00 90.00 95 VAL A N 1
ATOM 774 C CA . VAL A 1 95 ? 1.036 9.466 8.950 1.00 90.00 95 VAL A CA 1
ATOM 775 C C . VAL A 1 95 ? 2.382 8.946 9.435 1.00 90.00 95 VAL A C 1
ATOM 777 O O . VAL A 1 95 ? 2.503 8.433 10.546 1.00 90.00 95 VAL A O 1
ATOM 780 N N . TYR A 1 96 ? 3.423 9.105 8.617 1.00 86.00 96 TYR A N 1
ATOM 781 C CA . TYR A 1 96 ? 4.787 8.721 8.973 1.00 86.00 96 TYR A CA 1
ATOM 782 C C . TYR A 1 96 ? 5.746 9.887 8.755 1.00 86.00 96 TYR A C 1
ATOM 784 O O . TYR A 1 96 ? 5.868 10.409 7.651 1.00 86.00 96 TYR A O 1
ATOM 792 N N . LYS A 1 97 ? 6.438 10.299 9.829 1.00 84.69 97 LYS A N 1
ATOM 793 C CA . LYS A 1 97 ? 7.364 11.451 9.833 1.00 84.69 97 LYS A CA 1
ATOM 794 C C . LYS A 1 97 ? 6.727 12.738 9.270 1.00 84.69 97 LYS A C 1
ATOM 796 O O . LYS A 1 97 ? 7.363 13.465 8.518 1.00 84.69 97 LYS A O 1
ATOM 801 N N . GLY A 1 98 ? 5.463 12.991 9.617 1.00 85.62 98 GLY A N 1
ATOM 802 C CA . GLY A 1 98 ? 4.711 14.166 9.159 1.00 85.62 98 GLY A CA 1
ATOM 803 C C . GLY A 1 98 ? 4.183 14.077 7.724 1.00 85.62 98 GLY A C 1
ATOM 804 O O . GLY A 1 98 ? 3.491 14.988 7.287 1.00 85.62 98 GLY A O 1
ATOM 805 N N . VAL A 1 99 ? 4.459 12.988 7.001 1.00 86.88 99 VAL A N 1
ATOM 806 C CA . VAL A 1 99 ? 3.968 12.778 5.636 1.00 86.88 99 VAL A CA 1
ATOM 807 C C . VAL A 1 99 ? 2.747 11.851 5.671 1.00 86.88 99 VAL A C 1
ATOM 809 O O . VAL A 1 99 ? 2.851 10.751 6.232 1.00 86.88 99 VAL A O 1
ATOM 812 N N . PRO A 1 100 ? 1.596 12.256 5.101 1.00 90.50 100 PRO A N 1
ATOM 813 C CA . PRO A 1 100 ? 0.442 11.380 4.957 1.00 90.50 100 PRO A CA 1
ATOM 814 C C . PRO A 1 100 ? 0.672 10.392 3.808 1.00 90.50 100 PRO A C 1
ATOM 816 O O . PRO A 1 100 ? 0.949 10.784 2.677 1.00 90.50 100 PRO A O 1
ATOM 819 N N . TYR A 1 101 ? 0.528 9.104 4.097 1.00 91.62 101 TYR A N 1
ATOM 820 C CA . TYR A 1 101 ? 0.526 8.038 3.103 1.00 91.62 101 TYR A CA 1
ATOM 821 C C . TYR A 1 101 ? -0.890 7.514 2.939 1.00 91.62 101 TYR A C 1
ATOM 823 O O . TYR A 1 101 ? -1.592 7.269 3.922 1.00 91.62 101 TYR A O 1
ATOM 831 N N . LYS A 1 102 ? -1.296 7.330 1.685 1.00 94.88 102 LYS A N 1
ATOM 832 C CA . LYS A 1 102 ? -2.628 6.862 1.329 1.00 94.88 102 LYS A CA 1
ATOM 833 C C . LYS A 1 102 ? -2.528 5.817 0.229 1.00 94.88 102 LYS A C 1
ATOM 835 O O . LYS A 1 102 ? -2.055 6.114 -0.863 1.00 94.88 102 LYS A O 1
ATOM 840 N N . PHE A 1 103 ? -2.984 4.610 0.518 1.00 95.06 103 PHE A N 1
ATOM 841 C CA . PHE A 1 103 ? -2.976 3.487 -0.404 1.00 95.06 103 PHE A CA 1
ATOM 842 C C . PHE A 1 103 ? -4.403 3.099 -0.749 1.00 95.06 103 PHE A C 1
ATOM 844 O O . PHE A 1 103 ? -5.257 3.022 0.131 1.00 95.06 103 PHE A O 1
ATOM 851 N N . LYS A 1 104 ? -4.659 2.828 -2.026 1.00 95.69 104 LYS A N 1
ATOM 852 C CA . LYS A 1 104 ? -5.977 2.432 -2.519 1.00 95.69 104 LYS A CA 1
ATOM 853 C C . LYS A 1 104 ? -5.872 1.153 -3.335 1.00 95.69 104 LYS A C 1
ATOM 855 O O . LYS A 1 104 ? -4.887 0.939 -4.039 1.00 95.69 104 LYS A O 1
ATOM 860 N N . SER A 1 105 ? -6.865 0.287 -3.184 1.00 95.38 105 SER A N 1
ATOM 861 C CA . SER A 1 105 ? -6.947 -0.996 -3.871 1.00 95.38 105 SER A CA 1
ATOM 862 C C . SER A 1 105 ? -7.558 -0.826 -5.255 1.00 95.38 105 SER A C 1
ATOM 864 O O . SER A 1 105 ? -8.657 -0.286 -5.400 1.00 95.38 105 SER A O 1
ATOM 866 N N . PHE A 1 106 ? -6.865 -1.335 -6.268 1.00 93.88 106 PHE A N 1
ATOM 867 C CA . PHE A 1 106 ? -7.320 -1.327 -7.653 1.00 93.88 106 PHE A CA 1
ATOM 868 C C . PHE A 1 106 ? -7.093 -2.674 -8.323 1.00 93.88 106 PHE A C 1
ATOM 870 O O . PHE A 1 106 ? -6.149 -3.386 -7.990 1.00 93.88 106 PHE A O 1
ATOM 877 N N . ILE A 1 107 ? -7.915 -2.994 -9.321 1.00 91.50 107 ILE A N 1
ATOM 878 C CA . ILE A 1 107 ? -7.623 -4.088 -10.250 1.00 91.50 107 ILE A CA 1
ATOM 879 C C . ILE A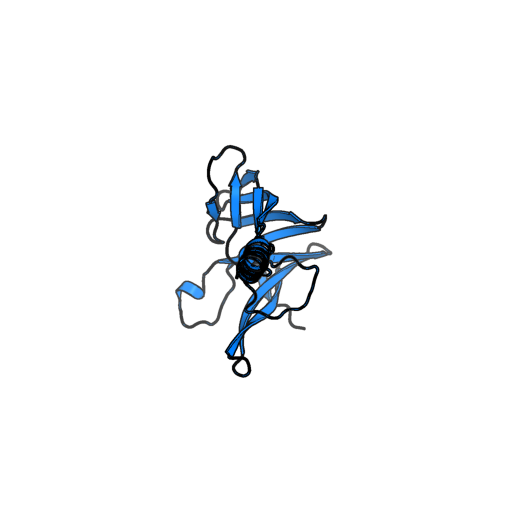 1 107 ? -6.651 -3.546 -11.300 1.00 91.50 107 ILE A C 1
ATOM 881 O O . ILE A 1 107 ? -6.998 -2.648 -12.065 1.00 91.50 107 ILE A O 1
ATOM 885 N N . VAL A 1 108 ? -5.435 -4.088 -11.343 1.00 88.12 108 VAL A N 1
ATOM 886 C CA . VAL A 1 108 ? -4.435 -3.712 -12.351 1.00 88.12 108 VAL A CA 1
ATOM 887 C C . VAL A 1 108 ? -4.445 -4.768 -13.447 1.00 88.12 108 VAL A C 1
ATOM 889 O O . VAL A 1 108 ? -4.042 -5.908 -13.223 1.00 88.12 108 VAL A O 1
ATOM 892 N N . LYS A 1 109 ? -4.892 -4.399 -14.653 1.00 83.81 109 LYS A N 1
ATOM 893 C CA . LYS A 1 109 ? -4.904 -5.321 -15.797 1.00 83.81 109 LYS A CA 1
ATOM 894 C C . LYS A 1 109 ? -3.469 -5.732 -16.136 1.00 83.81 109 LYS A C 1
ATOM 896 O O . LYS A 1 109 ? -2.644 -4.896 -16.504 1.00 83.81 109 LYS A O 1
ATOM 901 N N . SER A 1 110 ? -3.172 -7.026 -16.036 1.00 82.62 110 SER A N 1
ATOM 902 C CA . SER A 1 110 ? -1.864 -7.592 -16.377 1.00 82.62 110 SER A CA 1
ATOM 903 C C . SER A 1 110 ? -1.970 -8.562 -17.561 1.00 82.62 110 SER A C 1
ATOM 905 O O . SER A 1 110 ? -2.981 -9.240 -17.749 1.00 82.62 110 SER A O 1
ATOM 907 N N . LYS A 1 111 ? -0.915 -8.636 -18.385 1.00 82.94 111 LYS A N 1
ATOM 908 C CA . LYS A 1 111 ? -0.823 -9.556 -19.538 1.00 82.94 111 LYS A CA 1
ATOM 909 C C . LYS A 1 111 ? -0.239 -10.933 -19.172 1.00 82.94 111 LYS A C 1
ATOM 911 O O . LYS A 1 111 ? 0.184 -11.672 -20.053 1.00 82.94 111 LYS A O 1
ATOM 916 N N . THR A 1 112 ? -0.193 -11.287 -17.887 1.00 80.75 112 THR A N 1
ATOM 917 C CA . THR A 1 112 ? 0.332 -12.588 -17.432 1.00 80.75 112 THR A CA 1
ATOM 918 C C . THR A 1 112 ? -0.483 -13.760 -17.994 1.00 80.75 112 THR A C 1
ATOM 920 O O . THR A 1 112 ? -1.665 -13.611 -18.302 1.00 80.75 112 THR A O 1
ATOM 923 N N . PHE A 1 113 ? 0.111 -14.943 -18.135 1.00 85.69 113 PHE A N 1
ATOM 924 C CA . PHE A 1 113 ? -0.616 -16.160 -18.528 1.00 85.69 113 PHE A CA 1
ATOM 925 C C . PHE A 1 113 ? -1.405 -16.777 -17.358 1.00 85.69 113 PHE A C 1
ATOM 927 O O . PHE A 1 113 ? -2.348 -17.532 -17.582 1.00 85.69 113 PHE A O 1
ATOM 934 N N . ILE A 1 114 ? -1.076 -16.415 -16.114 1.00 84.81 114 ILE A N 1
ATOM 935 C CA . ILE A 1 114 ? -1.741 -16.912 -14.905 1.00 84.81 114 ILE A CA 1
ATOM 936 C C . ILE A 1 114 ? -3.064 -16.156 -14.708 1.00 84.81 114 ILE A C 1
ATOM 938 O O . ILE A 1 114 ? -3.076 -15.013 -14.260 1.00 84.81 114 ILE A O 1
ATOM 942 N N . LEU A 1 115 ? -4.198 -16.783 -15.036 1.00 81.81 115 LEU A N 1
ATOM 943 C CA . LEU A 1 115 ? -5.515 -16.123 -15.050 1.00 81.81 115 LEU A CA 1
ATOM 944 C C . LEU A 1 115 ? -5.880 -15.424 -13.730 1.00 81.81 115 LEU A C 1
ATOM 946 O O . LEU A 1 115 ? -6.405 -14.311 -13.760 1.00 81.81 115 LEU A O 1
ATOM 950 N N . ASN A 1 116 ? -5.556 -16.031 -12.587 1.00 80.81 116 ASN A N 1
ATOM 951 C CA . ASN A 1 116 ? -5.857 -15.461 -11.269 1.00 80.81 116 ASN A CA 1
ATOM 952 C C . ASN A 1 116 ? -5.070 -14.166 -10.997 1.00 80.81 116 ASN A C 1
ATOM 954 O O . ASN A 1 116 ? -5.581 -13.257 -10.351 1.00 80.81 116 ASN A O 1
ATOM 958 N N . GLU A 1 117 ? -3.869 -14.028 -11.563 1.00 79.75 117 GLU A N 1
ATOM 959 C CA . GLU A 1 117 ? -3.032 -12.827 -11.441 1.00 79.75 117 GLU A CA 1
ATOM 960 C C . GLU A 1 117 ? -3.460 -11.706 -12.414 1.00 79.75 117 GLU A C 1
ATOM 962 O O . GLU A 1 117 ? -2.998 -10.572 -12.302 1.00 79.75 117 GLU A O 1
ATOM 967 N N . ARG A 1 118 ? -4.375 -11.970 -13.365 1.00 82.31 118 ARG A N 1
ATOM 968 C CA . ARG A 1 118 ? -4.928 -10.929 -14.262 1.00 82.31 118 ARG A CA 1
ATOM 969 C C . ARG A 1 118 ? -5.968 -10.036 -13.594 1.00 82.31 118 ARG A C 1
ATOM 971 O O . ARG A 1 118 ? -6.187 -8.919 -14.054 1.00 82.31 118 ARG A O 1
ATOM 978 N N . LYS A 1 119 ? -6.656 -10.558 -12.575 1.00 81.50 119 LYS A N 1
ATOM 979 C CA . LYS A 1 119 ? -7.777 -9.892 -11.885 1.00 81.50 119 LYS A CA 1
ATOM 980 C C . LYS A 1 119 ? -7.458 -9.523 -10.438 1.00 81.50 119 LYS A C 1
ATOM 982 O O . LYS A 1 119 ? -8.339 -9.057 -9.721 1.00 81.50 119 LYS A O 1
ATOM 987 N N . LYS A 1 120 ? -6.220 -9.751 -10.008 1.00 87.94 120 LYS A N 1
ATOM 988 C CA . LYS A 1 120 ? -5.783 -9.503 -8.641 1.00 87.94 120 LYS A CA 1
ATOM 989 C C . LYS A 1 120 ? -5.833 -8.011 -8.330 1.00 87.94 120 LYS A C 1
ATOM 991 O O . LYS A 1 120 ? -5.483 -7.175 -9.169 1.00 87.94 120 LYS A O 1
ATOM 996 N N . ARG A 1 121 ? -6.294 -7.679 -7.126 1.00 92.44 121 ARG A N 1
ATOM 997 C CA . ARG A 1 121 ? -6.230 -6.313 -6.617 1.00 92.44 121 ARG A CA 1
ATOM 998 C C . ARG A 1 121 ? -4.833 -6.017 -6.088 1.00 92.44 121 ARG A C 1
ATOM 1000 O O . ARG A 1 121 ? -4.180 -6.871 -5.494 1.00 92.44 121 ARG A O 1
ATOM 1007 N N . HIS A 1 122 ? -4.396 -4.785 -6.281 1.00 92.31 122 HIS A N 1
ATOM 1008 C CA . HIS A 1 122 ? -3.115 -4.277 -5.815 1.00 92.31 122 HIS A CA 1
ATOM 1009 C C . HIS A 1 122 ? -3.343 -2.986 -5.043 1.00 92.31 122 HIS A C 1
ATOM 1011 O O . HIS A 1 122 ? -4.181 -2.169 -5.433 1.00 92.31 122 HIS A O 1
ATOM 1017 N N . PHE A 1 123 ? -2.581 -2.783 -3.970 1.00 94.19 123 PHE A N 1
ATOM 1018 C CA . PHE A 1 123 ? -2.508 -1.472 -3.346 1.00 94.19 123 PHE A CA 1
ATOM 1019 C C . PHE A 1 123 ? -1.595 -0.569 -4.165 1.00 94.19 123 PHE A C 1
ATOM 1021 O O . PHE A 1 123 ? -0.467 -0.937 -4.482 1.00 94.19 123 PHE A O 1
ATOM 1028 N N . LEU A 1 124 ? -2.074 0.625 -4.495 1.00 94.62 124 LEU A N 1
ATOM 1029 C CA . LEU A 1 124 ? -1.285 1.675 -5.126 1.00 94.62 124 LEU A CA 1
ATOM 1030 C C . LEU A 1 124 ? -1.209 2.883 -4.190 1.00 94.62 124 LEU A C 1
ATOM 1032 O O . LEU A 1 124 ? -2.204 3.254 -3.568 1.00 94.62 124 LEU A O 1
ATOM 1036 N N . LEU A 1 125 ? -0.036 3.513 -4.115 1.00 94.44 125 LEU A N 1
ATOM 1037 C CA . LEU A 1 125 ? 0.210 4.694 -3.287 1.00 94.44 125 LEU A CA 1
ATOM 1038 C C . LEU A 1 125 ? -0.221 5.957 -4.033 1.00 94.44 125 LEU A C 1
ATOM 1040 O O . LEU A 1 125 ? 0.305 6.233 -5.108 1.00 94.44 125 LEU A O 1
ATOM 1044 N N . LEU A 1 126 ? -1.101 6.763 -3.451 1.00 93.62 126 LEU A N 1
ATOM 1045 C CA . LEU A 1 126 ? -1.386 8.109 -3.942 1.00 93.62 126 LEU A CA 1
ATOM 1046 C C . LEU A 1 126 ? -0.142 8.992 -3.758 1.00 93.62 126 LEU A C 1
ATOM 1048 O O . LEU A 1 126 ? 0.328 9.168 -2.634 1.00 93.62 126 LEU A O 1
ATOM 1052 N N . VAL A 1 127 ? 0.390 9.539 -4.853 1.00 92.56 127 VAL A N 1
ATOM 1053 C CA . VAL A 1 127 ? 1.588 10.401 -4.839 1.00 92.56 127 VAL A CA 1
ATOM 1054 C C . VAL A 1 127 ? 1.296 11.853 -5.189 1.00 92.56 127 VAL A C 1
ATOM 1056 O O . VAL A 1 127 ? 2.045 12.725 -4.764 1.00 92.56 127 VAL A O 1
ATOM 1059 N N . ASN A 1 128 ? 0.226 12.124 -5.939 1.00 90.38 128 ASN A N 1
ATOM 1060 C CA . ASN A 1 128 ? -0.198 13.488 -6.238 1.00 90.38 128 ASN A CA 1
ATOM 1061 C C . ASN A 1 128 ? -1.717 13.562 -6.456 1.00 90.38 128 ASN A C 1
ATOM 1063 O O . ASN A 1 128 ? -2.336 12.591 -6.899 1.00 90.38 128 ASN A O 1
ATOM 1067 N N . LYS A 1 129 ? -2.305 14.719 -6.155 1.00 90.75 129 LYS A N 1
ATOM 1068 C CA . LYS A 1 129 ? -3.693 15.068 -6.444 1.00 90.75 129 LYS A CA 1
ATOM 1069 C C . LYS A 1 129 ? -3.756 16.526 -6.895 1.00 90.75 129 LYS A C 1
ATOM 1071 O O . LYS A 1 129 ? -3.716 17.430 -6.068 1.00 90.75 129 LYS A O 1
ATOM 1076 N N . GLU A 1 130 ? -3.900 16.740 -8.197 1.00 86.81 130 GLU A N 1
ATOM 1077 C CA . GLU A 1 130 ? -3.955 18.072 -8.811 1.00 86.81 130 GLU A CA 1
ATOM 1078 C C . GLU A 1 130 ? -5.137 18.161 -9.772 1.00 86.81 130 GLU A C 1
ATOM 1080 O O . GLU A 1 130 ? -5.375 17.245 -10.557 1.00 86.81 130 GLU A O 1
ATOM 1085 N N . ASN A 1 131 ? -5.892 19.262 -9.717 1.00 86.31 131 ASN A N 1
ATOM 1086 C CA . ASN A 1 131 ? -7.024 19.526 -10.619 1.00 86.31 131 ASN A CA 1
ATOM 1087 C C . ASN A 1 131 ? -8.045 18.371 -10.693 1.00 86.31 131 ASN A C 1
ATOM 1089 O O . ASN A 1 131 ? -8.581 18.059 -11.753 1.00 86.31 131 ASN A O 1
ATOM 1093 N N . GLY A 1 132 ? -8.278 17.691 -9.565 1.00 84.88 132 GLY A N 1
ATOM 1094 C CA . GLY A 1 132 ? -9.171 16.530 -9.486 1.00 84.88 132 GLY A CA 1
ATOM 1095 C C . GLY A 1 132 ? -8.590 15.223 -10.042 1.00 84.88 132 GLY A C 1
ATOM 1096 O O . GLY A 1 132 ? -9.238 14.187 -9.924 1.00 84.88 132 GLY A O 1
ATOM 1097 N N . ARG A 1 133 ? -7.368 15.234 -10.588 1.00 89.50 133 ARG A N 1
ATOM 1098 C CA . ARG A 1 133 ? -6.664 14.049 -11.085 1.00 89.50 133 ARG A CA 1
ATOM 1099 C C . ARG A 1 133 ? -5.759 13.482 -9.998 1.00 89.50 133 ARG A C 1
ATOM 1101 O O . ARG A 1 133 ? -4.902 14.177 -9.457 1.00 89.50 133 ARG A O 1
ATOM 1108 N N . GLU A 1 134 ? -5.944 12.205 -9.691 1.00 93.44 134 GLU A N 1
ATOM 1109 C CA . GLU A 1 134 ? -5.129 11.472 -8.721 1.00 93.44 134 GLU A CA 1
ATOM 1110 C C . GLU A 1 134 ? -4.080 10.622 -9.448 1.00 93.44 134 GLU A C 1
ATOM 1112 O O . GLU A 1 134 ? -4.414 9.871 -10.368 1.00 93.44 134 GLU A O 1
ATOM 1117 N N . ILE A 1 135 ? -2.816 10.749 -9.034 1.00 92.94 135 ILE A N 1
ATOM 1118 C CA . ILE A 1 135 ? -1.686 9.978 -9.560 1.00 92.94 135 ILE A CA 1
ATOM 1119 C C . ILE A 1 135 ? -1.284 8.934 -8.528 1.00 92.94 135 ILE A C 1
ATOM 1121 O O . ILE A 1 135 ? -0.969 9.249 -7.377 1.00 92.94 135 ILE A O 1
ATOM 1125 N N . TYR A 1 136 ? -1.250 7.689 -8.972 1.00 94.81 136 TYR A N 1
ATOM 1126 C CA . TYR A 1 136 ? -0.987 6.518 -8.164 1.00 94.81 136 TYR A CA 1
ATOM 1127 C C . TYR A 1 136 ? 0.313 5.847 -8.598 1.00 94.81 136 TYR A C 1
ATOM 1129 O O . TYR A 1 136 ? 0.525 5.577 -9.776 1.00 94.81 136 TYR A O 1
ATOM 1137 N N . LYS A 1 137 ? 1.181 5.546 -7.637 1.00 93.06 137 LYS A N 1
ATOM 1138 C CA . LYS A 1 137 ? 2.427 4.803 -7.824 1.00 93.06 137 LYS A CA 1
ATOM 1139 C C . LYS A 1 137 ? 2.201 3.333 -7.488 1.00 93.06 137 LYS A C 1
ATOM 1141 O O . LYS A 1 137 ? 1.713 3.015 -6.405 1.00 93.06 137 LYS A O 1
ATOM 1146 N N . HIS A 1 138 ? 2.603 2.448 -8.387 1.00 91.88 138 HIS A N 1
ATOM 1147 C CA . HIS A 1 138 ? 2.579 0.998 -8.230 1.00 91.88 138 HIS A CA 1
ATOM 1148 C C . HIS A 1 138 ? 4.018 0.481 -8.164 1.00 91.88 138 HIS A C 1
ATOM 1150 O O . HIS A 1 138 ? 4.778 0.659 -9.117 1.00 91.88 138 HIS A O 1
ATOM 1156 N N . GLN A 1 139 ? 4.400 -0.152 -7.055 1.00 87.88 139 GLN A N 1
ATOM 1157 C CA . GLN A 1 139 ? 5.671 -0.866 -6.972 1.00 87.88 139 GLN A CA 1
ATOM 1158 C C . GLN A 1 139 ? 5.543 -2.235 -7.638 1.00 87.88 139 GLN A C 1
ATOM 1160 O O . GLN A 1 139 ? 4.666 -3.026 -7.298 1.00 87.88 139 GLN A O 1
ATOM 1165 N N . LYS A 1 140 ? 6.448 -2.517 -8.567 1.00 86.81 140 LYS A N 1
ATOM 1166 C CA . LYS A 1 140 ? 6.622 -3.818 -9.207 1.00 86.81 140 LYS A CA 1
ATOM 1167 C C . LYS A 1 140 ? 8.046 -4.304 -8.994 1.00 86.81 140 LYS A C 1
ATOM 1169 O O . LYS A 1 140 ? 8.911 -3.544 -8.575 1.00 86.81 140 LYS A O 1
ATOM 1174 N N . HIS A 1 141 ? 8.288 -5.565 -9.324 1.00 84.88 141 HIS A N 1
ATOM 1175 C CA . HIS A 1 141 ? 9.614 -6.166 -9.282 1.00 84.88 141 HIS A CA 1
ATOM 1176 C C . HIS A 1 141 ? 9.950 -6.740 -10.652 1.00 84.88 141 HIS A C 1
ATOM 1178 O O . HIS A 1 141 ? 9.085 -7.305 -11.324 1.00 84.88 141 HIS A O 1
ATOM 1184 N N . ARG A 1 142 ? 11.198 -6.564 -11.078 1.00 84.75 142 ARG A N 1
ATOM 1185 C CA . ARG A 1 142 ? 11.774 -7.260 -12.231 1.00 84.75 142 ARG A CA 1
ATOM 1186 C C . ARG A 1 142 ? 12.990 -8.036 -11.762 1.00 84.75 142 ARG A C 1
ATOM 1188 O O . ARG A 1 142 ? 13.694 -7.569 -10.874 1.00 84.75 142 ARG A O 1
ATOM 1195 N N . TYR A 1 143 ? 13.222 -9.199 -12.342 1.00 84.56 143 TYR A N 1
ATOM 1196 C CA . TYR A 1 143 ? 14.447 -9.936 -12.086 1.00 84.56 143 TYR A CA 1
ATOM 1197 C C . TYR A 1 143 ? 15.595 -9.304 -12.880 1.00 84.56 143 TYR A C 1
ATOM 1199 O O . TYR A 1 143 ? 15.408 -8.919 -14.034 1.00 84.56 143 TYR A O 1
ATOM 1207 N N . ASP A 1 144 ? 16.733 -9.125 -12.223 1.00 85.94 144 ASP A N 1
ATOM 1208 C CA . ASP A 1 144 ? 17.981 -8.658 -12.810 1.00 85.94 144 ASP A CA 1
ATOM 1209 C C . ASP A 1 144 ? 18.959 -9.833 -12.862 1.00 85.94 144 ASP A C 1
ATOM 1211 O O . ASP A 1 144 ? 19.393 -10.334 -11.820 1.00 85.94 144 ASP A O 1
ATOM 1215 N N . ASP A 1 145 ? 19.284 -10.263 -14.081 1.00 90.88 145 ASP A N 1
ATOM 1216 C CA . ASP A 1 145 ? 20.157 -11.409 -14.338 1.00 90.88 145 ASP A CA 1
ATOM 1217 C C . ASP A 1 145 ? 21.615 -11.140 -13.928 1.00 90.88 145 ASP A C 1
ATOM 1219 O O . ASP A 1 145 ? 22.326 -12.066 -13.544 1.00 90.88 145 ASP A O 1
ATOM 1223 N N . VAL A 1 146 ? 22.070 -9.880 -13.979 1.00 89.94 146 VAL A N 1
ATOM 1224 C CA . VAL A 1 146 ? 23.464 -9.504 -13.682 1.00 89.94 146 VAL A CA 1
ATOM 1225 C C . VAL A 1 146 ? 23.751 -9.676 -12.196 1.00 89.94 146 VAL A C 1
ATOM 1227 O O . VAL A 1 146 ? 24.813 -10.162 -11.811 1.00 89.94 146 VAL A O 1
ATOM 1230 N N . TYR A 1 147 ? 22.788 -9.293 -11.361 1.00 85.50 147 TYR A N 1
ATOM 1231 C CA . TYR A 1 147 ? 22.915 -9.349 -9.906 1.00 85.50 147 TYR A CA 1
ATOM 1232 C C . TYR A 1 147 ? 22.150 -10.514 -9.265 1.00 85.50 147 TYR A C 1
ATOM 1234 O O . TYR A 1 147 ? 22.192 -10.652 -8.044 1.00 85.50 147 TYR A O 1
ATOM 1242 N N . ASN A 1 148 ? 21.462 -11.346 -10.059 1.00 88.44 148 ASN A N 1
ATOM 1243 C CA . ASN A 1 148 ? 20.630 -12.461 -9.593 1.00 88.44 148 ASN A CA 1
ATOM 1244 C C . ASN A 1 148 ? 19.653 -12.034 -8.475 1.00 88.44 148 ASN A C 1
ATOM 1246 O O . ASN A 1 148 ? 19.576 -12.653 -7.413 1.00 88.44 148 ASN A O 1
ATOM 1250 N N . GLN A 1 149 ? 18.931 -10.929 -8.686 1.00 83.25 149 GLN A N 1
ATOM 1251 C CA . GLN A 1 149 ? 18.049 -10.352 -7.663 1.00 83.25 149 GLN A CA 1
ATOM 1252 C C . GLN A 1 149 ? 16.792 -9.708 -8.259 1.00 83.25 149 GLN A C 1
ATOM 1254 O O . GLN A 1 149 ? 16.772 -9.283 -9.411 1.00 83.25 149 GLN A O 1
ATOM 1259 N N . LEU A 1 150 ? 15.729 -9.597 -7.458 1.00 79.50 150 LEU A N 1
ATOM 1260 C CA . LEU A 1 150 ? 14.531 -8.841 -7.826 1.00 79.50 150 LEU A CA 1
ATOM 1261 C C . LEU A 1 150 ? 14.749 -7.357 -7.537 1.00 79.50 150 LEU A C 1
ATOM 1263 O O . LEU A 1 150 ? 14.871 -6.976 -6.383 1.00 79.50 150 LEU A O 1
ATOM 1267 N N . ILE A 1 151 ? 14.747 -6.506 -8.558 1.00 83.06 151 ILE A N 1
ATOM 1268 C CA . ILE A 1 151 ? 14.877 -5.056 -8.407 1.00 83.06 151 ILE A CA 1
ATOM 1269 C C . ILE A 1 151 ? 13.489 -4.408 -8.460 1.00 83.06 151 ILE A C 1
ATOM 1271 O O . ILE A 1 151 ? 12.730 -4.662 -9.407 1.00 83.06 151 ILE A O 1
ATOM 1275 N N . PRO A 1 152 ? 13.134 -3.558 -7.478 1.00 83.12 152 PRO A N 1
ATOM 1276 C CA . PRO A 1 152 ? 11.886 -2.825 -7.522 1.00 83.12 152 PRO A CA 1
ATOM 1277 C C . PRO A 1 152 ? 11.942 -1.759 -8.620 1.00 83.12 152 PRO A C 1
ATOM 1279 O O . PRO A 1 152 ? 12.934 -1.051 -8.783 1.00 83.12 152 PRO A O 1
ATOM 1282 N N . TYR A 1 153 ? 10.849 -1.608 -9.354 1.00 86.38 153 TYR A N 1
ATOM 1283 C CA . TYR A 1 153 ? 10.618 -0.483 -10.253 1.00 86.38 153 TYR A CA 1
ATOM 1284 C C . TYR A 1 153 ? 9.202 0.046 -10.048 1.00 86.38 153 TYR A C 1
ATOM 1286 O O . TYR A 1 153 ? 8.360 -0.607 -9.426 1.00 86.38 153 TYR A O 1
ATOM 1294 N N . TYR A 1 154 ? 8.937 1.246 -10.554 1.00 89.94 154 TYR A N 1
ATOM 1295 C CA . TYR A 1 154 ? 7.658 1.909 -10.346 1.00 89.94 154 TYR A CA 1
ATOM 1296 C C . TYR A 1 154 ? 6.960 2.170 -11.667 1.00 89.94 154 TYR A C 1
ATOM 1298 O O . TYR A 1 154 ? 7.569 2.611 -12.638 1.00 89.94 154 TYR A O 1
ATOM 1306 N N . GLU A 1 155 ? 5.659 1.929 -11.670 1.00 92.88 155 GLU A N 1
ATOM 1307 C CA . GLU A 1 155 ? 4.758 2.418 -12.700 1.00 92.88 155 GLU A CA 1
ATOM 1308 C C . GLU A 1 155 ? 3.795 3.423 -12.085 1.00 92.88 155 GLU A C 1
ATOM 1310 O O . GLU A 1 155 ? 3.425 3.314 -10.913 1.00 92.88 155 GLU A O 1
ATOM 1315 N N . PHE A 1 156 ? 3.378 4.394 -12.886 1.00 93.94 156 PHE A N 1
ATOM 1316 C CA . PHE A 1 156 ? 2.453 5.431 -12.465 1.00 93.94 156 PHE A CA 1
ATOM 1317 C C . PHE A 1 156 ? 1.146 5.285 -13.227 1.00 93.94 156 PHE A C 1
ATOM 1319 O O . PHE A 1 156 ? 1.135 4.926 -14.404 1.00 93.94 156 PHE A O 1
ATOM 1326 N N . TYR A 1 157 ? 0.048 5.547 -12.538 1.00 94.88 157 TYR A N 1
ATOM 1327 C CA . TYR A 1 157 ? -1.299 5.405 -13.056 1.00 94.88 157 TYR A CA 1
ATOM 1328 C C . TYR A 1 157 ? -2.124 6.627 -12.688 1.00 94.88 157 TYR A C 1
ATOM 1330 O O . TYR A 1 157 ? -1.924 7.232 -11.637 1.00 94.88 157 TYR A O 1
ATOM 1338 N N . VAL A 1 158 ? -3.084 6.959 -13.536 1.00 94.75 158 VAL A N 1
ATOM 1339 C CA . VAL A 1 158 ? -4.151 7.909 -13.231 1.00 94.75 158 VAL A CA 1
ATOM 1340 C C . VAL A 1 158 ? -5.485 7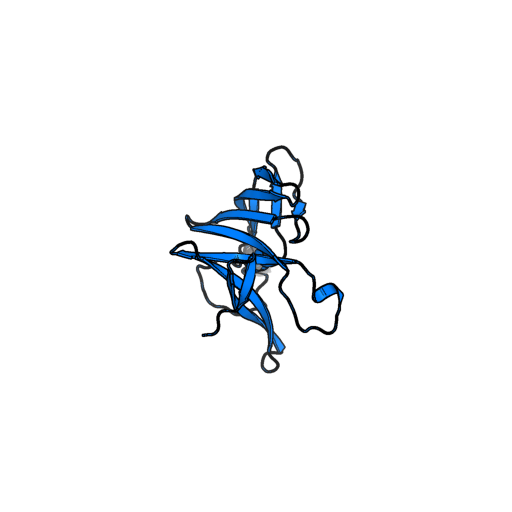.190 -13.307 1.00 94.75 158 VAL A C 1
ATOM 1342 O O . VAL A 1 158 ? -5.632 6.243 -14.076 1.00 94.75 158 VAL A O 1
ATOM 1345 N N . VAL A 1 159 ? -6.447 7.640 -12.514 1.00 91.19 159 VAL A N 1
ATOM 1346 C CA . VAL A 1 159 ? -7.835 7.196 -12.658 1.00 91.19 159 VAL A CA 1
ATOM 1347 C C . VAL A 1 159 ? -8.484 8.068 -13.731 1.00 91.19 159 VAL A C 1
ATOM 1349 O O . VAL A 1 159 ? -8.406 9.297 -13.648 1.00 91.19 159 VAL A O 1
ATOM 1352 N N . ASP A 1 160 ? -9.049 7.450 -14.764 1.00 85.69 160 ASP A N 1
ATOM 1353 C CA . ASP A 1 160 ? -9.797 8.160 -15.798 1.00 85.69 160 ASP A CA 1
ATOM 1354 C C . ASP A 1 160 ? -11.225 8.514 -15.341 1.00 85.69 160 ASP A C 1
ATOM 1356 O O . ASP A 1 160 ? -11.593 8.355 -14.175 1.00 85.69 160 ASP A O 1
ATOM 1360 N N . LYS A 1 161 ? -12.033 9.056 -16.258 1.00 82.31 161 LYS A N 1
ATOM 1361 C CA . LYS A 1 161 ? -13.413 9.471 -15.962 1.00 82.31 161 LYS A CA 1
ATOM 1362 C C . LYS A 1 161 ? -14.344 8.290 -15.669 1.00 82.31 161 LYS A C 1
ATOM 1364 O O . LYS A 1 161 ? -15.338 8.487 -14.976 1.00 82.31 161 LYS A O 1
ATOM 1369 N N . ASP A 1 162 ? -14.005 7.102 -16.159 1.00 82.75 162 ASP A N 1
ATOM 1370 C CA . ASP A 1 162 ? -14.793 5.879 -16.014 1.00 82.75 162 ASP A CA 1
ATOM 1371 C C . ASP A 1 162 ? -14.359 5.064 -14.781 1.00 82.75 162 ASP A C 1
ATOM 1373 O O . ASP A 1 162 ? -14.960 4.042 -14.449 1.00 82.75 162 ASP A O 1
ATOM 1377 N N . GLY A 1 163 ? -13.340 5.540 -14.055 1.00 79.69 163 GLY A N 1
ATOM 1378 C CA . GLY A 1 163 ? -12.799 4.885 -12.869 1.00 79.69 163 GLY A CA 1
ATOM 1379 C C . GLY A 1 163 ? -11.727 3.837 -13.176 1.00 79.69 163 GLY A C 1
ATOM 1380 O O . GLY A 1 163 ? -11.280 3.143 -12.259 1.00 79.69 163 GLY A O 1
ATOM 1381 N N . GLU A 1 164 ? -11.290 3.726 -14.430 1.00 85.94 164 GLU A N 1
ATOM 1382 C CA . GLU A 1 164 ? -10.262 2.788 -14.862 1.00 85.94 164 GLU A CA 1
ATOM 1383 C C . GLU A 1 164 ? -8.859 3.380 -14.673 1.00 85.94 164 GLU A C 1
ATOM 1385 O O . GLU A 1 164 ? -8.631 4.592 -14.730 1.00 85.94 164 GLU A O 1
ATOM 1390 N N . LEU A 1 165 ? -7.882 2.503 -14.430 1.00 92.25 165 LEU A N 1
ATOM 1391 C CA . LEU A 1 165 ? -6.484 2.905 -14.319 1.00 92.25 165 LEU A CA 1
ATOM 1392 C C . LEU A 1 165 ? -5.837 3.009 -15.701 1.00 92.25 165 LEU A C 1
ATOM 1394 O O . LEU A 1 165 ? -5.679 2.007 -16.402 1.00 92.25 165 LEU A O 1
ATOM 1398 N N . VAL A 1 166 ? -5.353 4.202 -16.034 1.00 92.69 166 VAL A N 1
ATOM 1399 C CA . VAL A 1 166 ? -4.550 4.469 -17.231 1.00 92.69 166 VAL A CA 1
ATOM 1400 C C . VAL A 1 166 ? -3.097 4.675 -16.822 1.00 92.69 166 VAL A C 1
ATOM 1402 O O . VAL A 1 166 ? -2.793 5.520 -15.978 1.00 92.69 166 VAL A O 1
ATOM 1405 N N . LYS A 1 167 ? -2.188 3.889 -17.406 1.00 92.44 167 LYS A N 1
ATOM 1406 C CA . LYS A 1 167 ? -0.745 4.004 -17.156 1.00 92.44 167 LYS A CA 1
ATOM 1407 C C . LYS A 1 167 ? -0.216 5.330 -17.718 1.00 92.44 167 LYS A C 1
ATOM 1409 O O . LYS A 1 167 ? -0.575 5.720 -18.823 1.00 92.44 167 LYS A O 1
ATOM 1414 N N . VAL A 1 168 ? 0.641 6.004 -16.956 1.00 89.94 168 VAL A N 1
ATOM 1415 C CA . VAL A 1 168 ? 1.375 7.201 -17.387 1.00 89.94 168 VAL A CA 1
ATOM 1416 C C . VAL A 1 168 ? 2.700 6.754 -17.999 1.00 89.94 168 VAL A C 1
ATOM 1418 O O . VAL A 1 168 ? 3.486 6.067 -17.342 1.00 89.94 168 VAL A O 1
ATOM 1421 N N . GLU A 1 169 ? 2.925 7.116 -19.259 1.00 85.44 169 GLU A N 1
ATOM 1422 C CA . GLU A 1 169 ? 4.196 6.919 -19.960 1.00 85.44 169 GLU A CA 1
ATOM 1423 C C . GLU A 1 169 ? 5.051 8.185 -19.808 1.00 85.44 169 GLU A C 1
ATOM 1425 O O . GLU A 1 169 ? 4.524 9.297 -19.879 1.00 85.44 169 GLU A O 1
ATOM 1430 N N . TYR A 1 170 ? 6.345 7.998 -19.540 1.00 61.84 170 TYR A N 1
ATOM 1431 C CA . TYR A 1 170 ? 7.358 9.050 -19.419 1.00 61.84 170 TYR A CA 1
ATOM 1432 C C . TYR A 1 170 ? 8.451 8.817 -20.453 1.00 61.84 170 TYR A C 1
ATOM 1434 O O . TYR A 1 170 ? 8.769 7.625 -20.681 1.00 61.84 170 TYR A O 1
#

Secondary structure (DSSP, 8-state):
-HHHHHHHHHHHHHHHHTS----EEEEEEEEEETT--EEEEEEEEE--STT-SS----TTS--THHHHH-EEEEETT-SS-EEE-TTTEEEEEEEETTEEEEEEEEE-----S-HHHHS-EEEEEEEEEETTEEEEEEEEEEEETTTTEEEEEEEEEEE-TTS-EEEEP-